Protein AF-A0A7C8YTT0-F1 (afdb_monomer_lite)

Structure (mmCIF, N/CA/C/O backbone):
data_AF-A0A7C8YTT0-F1
#
_entry.id   AF-A0A7C8YTT0-F1
#
loop_
_atom_site.group_PDB
_atom_site.id
_atom_site.type_symbol
_atom_site.label_atom_id
_atom_site.label_alt_id
_atom_site.label_comp_id
_atom_site.label_asym_id
_atom_site.label_entity_id
_atom_site.label_seq_id
_atom_site.pdbx_PDB_ins_code
_atom_site.Cartn_x
_atom_site.Cartn_y
_atom_site.Cartn_z
_atom_site.occupancy
_atom_site.B_iso_or_equiv
_atom_site.auth_seq_id
_atom_site.auth_comp_id
_atom_site.auth_asym_id
_atom_site.auth_atom_id
_atom_site.pdbx_PDB_model_num
ATOM 1 N N . PRO A 1 1 ? -8.597 2.374 47.940 1.00 56.62 1 PRO A N 1
ATOM 2 C CA . PRO A 1 1 ? -9.031 1.554 46.774 1.00 56.62 1 PRO A CA 1
ATOM 3 C C . PRO A 1 1 ? -9.437 2.381 45.537 1.00 56.62 1 PRO A C 1
ATOM 5 O O . PRO A 1 1 ? -8.883 2.148 44.473 1.00 56.62 1 PRO A O 1
ATOM 8 N N . LYS A 1 2 ? -10.325 3.382 45.674 1.00 60.94 2 LYS A N 1
ATOM 9 C CA . LYS A 1 2 ? -10.907 4.150 44.547 1.00 60.94 2 LYS A CA 1
ATOM 10 C C . LYS A 1 2 ? -9.916 4.966 43.692 1.00 60.94 2 LYS A C 1
ATOM 12 O O . LYS A 1 2 ? -10.146 5.142 42.506 1.00 60.94 2 LYS A O 1
ATOM 17 N N . SER A 1 3 ? -8.806 5.436 44.264 1.00 61.81 3 SER A N 1
ATOM 18 C CA . SER A 1 3 ? -7.810 6.260 43.549 1.00 61.81 3 SER A CA 1
ATOM 19 C C . SER A 1 3 ? -6.956 5.470 42.540 1.00 61.81 3 SER A C 1
ATOM 21 O O . SER A 1 3 ? -6.606 6.006 41.492 1.00 61.81 3 SER A O 1
ATOM 23 N N . LYS A 1 4 ? -6.679 4.182 42.802 1.00 65.50 4 LYS A N 1
ATOM 24 C CA . LYS A 1 4 ? -5.926 3.320 41.871 1.00 65.50 4 LYS A CA 1
ATOM 25 C C . LYS A 1 4 ? -6.732 3.014 40.605 1.00 65.50 4 LYS A C 1
ATOM 27 O O . LYS A 1 4 ? -6.173 2.998 39.519 1.00 65.50 4 LYS A O 1
ATOM 32 N N . ASP A 1 5 ? -8.046 2.861 40.748 1.00 76.12 5 ASP A N 1
ATOM 33 C CA . ASP A 1 5 ? -8.987 2.653 39.641 1.00 76.12 5 ASP A CA 1
ATOM 34 C C . ASP A 1 5 ? -9.018 3.843 38.672 1.00 76.12 5 ASP A C 1
ATOM 36 O O . ASP A 1 5 ? -9.021 3.671 37.458 1.00 76.12 5 ASP A O 1
ATOM 40 N N . VAL A 1 6 ? -8.991 5.065 39.212 1.00 83.50 6 VAL A N 1
ATOM 41 C CA . VAL A 1 6 ? -8.957 6.293 38.406 1.00 83.50 6 VAL A CA 1
ATOM 42 C C . VAL A 1 6 ? -7.627 6.413 37.662 1.00 83.50 6 VAL A C 1
ATOM 44 O O . VAL A 1 6 ? -7.623 6.678 36.465 1.00 83.50 6 VAL A O 1
ATOM 47 N N . SER A 1 7 ? -6.508 6.137 38.337 1.00 83.75 7 SER A N 1
ATOM 48 C CA . SER A 1 7 ? -5.178 6.201 37.721 1.00 83.75 7 SER A CA 1
ATOM 49 C C . SER A 1 7 ? -5.008 5.195 36.579 1.00 83.75 7 SER A C 1
ATOM 51 O O . SER A 1 7 ? -4.465 5.554 35.541 1.00 83.75 7 SER A O 1
ATOM 53 N N . VAL A 1 8 ? -5.497 3.960 36.732 1.00 86.88 8 VAL A N 1
ATOM 54 C CA . VAL A 1 8 ? -5.412 2.933 35.676 1.00 86.88 8 VAL A CA 1
ATOM 55 C C . VAL A 1 8 ? -6.262 3.313 34.460 1.00 86.88 8 VAL A C 1
ATOM 57 O O . VAL A 1 8 ? -5.839 3.105 33.325 1.00 86.88 8 VAL A O 1
ATOM 60 N N . ARG A 1 9 ? -7.434 3.922 34.674 1.00 87.81 9 ARG A N 1
ATOM 61 C CA . ARG A 1 9 ? -8.294 4.399 33.579 1.00 87.81 9 ARG A CA 1
ATOM 62 C C . ARG A 1 9 ? -7.659 5.557 32.816 1.00 87.81 9 ARG A C 1
ATOM 64 O O . ARG A 1 9 ? -7.685 5.531 31.592 1.00 87.81 9 ARG A O 1
ATOM 71 N N . SER A 1 10 ? -7.055 6.524 33.509 1.00 92.06 10 SER A N 1
ATOM 72 C CA . SER A 1 10 ? -6.312 7.612 32.857 1.00 92.06 10 SER A CA 1
ATOM 73 C C . SER A 1 10 ? -5.163 7.072 32.007 1.00 92.06 10 SER A C 1
ATOM 75 O O . SER A 1 10 ? -5.062 7.413 30.836 1.00 92.06 10 SER A O 1
ATOM 77 N N . MET A 1 11 ? -4.380 6.132 32.545 1.00 91.25 11 MET A N 1
ATOM 78 C CA . MET A 1 11 ? -3.300 5.493 31.787 1.00 91.25 11 MET A CA 1
ATOM 79 C C . MET A 1 11 ? -3.813 4.756 30.544 1.00 91.25 11 MET A C 1
ATOM 81 O O . MET A 1 11 ? -3.199 4.831 29.484 1.00 91.25 11 MET A O 1
ATOM 85 N N . ALA A 1 12 ? -4.944 4.053 30.651 1.00 94.75 12 ALA A N 1
ATOM 86 C CA . ALA A 1 12 ? -5.549 3.377 29.507 1.00 94.75 12 ALA A CA 1
ATOM 87 C C . ALA A 1 12 ? -5.986 4.371 28.419 1.00 94.75 12 ALA A C 1
ATOM 89 O O . ALA A 1 12 ? -5.766 4.113 27.237 1.00 94.75 12 ALA A O 1
ATOM 90 N N . ILE A 1 13 ? -6.556 5.515 28.807 1.00 92.81 13 ILE A N 1
ATOM 91 C CA . ILE A 1 13 ? -6.936 6.585 27.876 1.00 92.81 13 ILE A CA 1
ATOM 92 C C . ILE A 1 13 ? -5.700 7.132 27.150 1.00 92.81 13 ILE A C 1
ATOM 94 O O . ILE A 1 13 ? -5.736 7.267 25.929 1.00 92.81 13 ILE A O 1
ATOM 98 N N . ASP A 1 14 ? -4.598 7.374 27.861 1.00 93.19 14 ASP A N 1
ATOM 99 C CA . ASP A 1 14 ? -3.362 7.910 27.273 1.00 93.19 14 ASP A CA 1
ATOM 100 C C . ASP A 1 14 ? -2.717 6.930 26.279 1.00 93.19 14 ASP A C 1
ATOM 102 O O . ASP A 1 14 ? -2.278 7.316 25.189 1.00 93.19 14 ASP A O 1
ATOM 106 N N . ILE A 1 15 ? -2.704 5.637 26.621 1.00 94.75 15 ILE A N 1
ATOM 107 C CA . ILE A 1 15 ? -2.219 4.573 25.733 1.00 94.75 15 ILE A CA 1
ATOM 108 C C . ILE A 1 15 ? -3.081 4.509 24.470 1.00 94.75 15 ILE A C 1
ATOM 110 O O . ILE A 1 15 ? -2.551 4.526 23.358 1.00 94.75 15 ILE A O 1
ATOM 114 N N . LEU A 1 16 ? -4.408 4.481 24.623 1.00 94.88 16 LEU A N 1
ATOM 115 C CA . LEU A 1 16 ? -5.330 4.440 23.488 1.00 94.88 16 LEU A CA 1
ATOM 116 C C . LEU A 1 16 ? -5.219 5.698 22.619 1.00 94.88 16 LEU A C 1
ATOM 118 O O . LEU A 1 16 ? -5.231 5.586 21.396 1.00 94.88 16 LEU A O 1
ATOM 122 N N . GLY A 1 17 ? -5.042 6.875 23.222 1.00 95.38 17 GLY A N 1
ATOM 123 C CA . GLY A 1 17 ? -4.809 8.129 22.505 1.00 95.38 17 GLY A CA 1
ATOM 124 C C . GLY A 1 17 ? -3.516 8.105 21.689 1.00 95.38 17 GLY A C 1
ATOM 125 O O . GLY A 1 17 ? -3.501 8.533 20.536 1.00 95.38 17 GLY A O 1
ATOM 126 N N . THR A 1 18 ? -2.450 7.527 22.245 1.00 92.56 18 THR A N 1
ATOM 127 C CA . THR A 1 18 ? -1.162 7.360 21.554 1.00 92.56 18 THR A CA 1
ATOM 128 C C . THR A 1 18 ? -1.273 6.397 20.372 1.00 92.56 18 THR A C 1
ATOM 130 O O . THR A 1 18 ? -0.794 6.702 19.277 1.00 92.56 18 THR A O 1
ATOM 133 N N . ILE A 1 19 ? -1.942 5.256 20.564 1.00 93.00 19 ILE A N 1
ATOM 134 C CA . ILE A 1 19 ? -2.203 4.284 19.493 1.00 93.00 19 ILE A CA 1
ATOM 135 C C . ILE A 1 19 ? -3.063 4.928 18.401 1.00 93.00 19 ILE A C 1
ATOM 137 O O . ILE A 1 19 ? -2.723 4.836 17.226 1.00 93.00 19 ILE A O 1
ATOM 141 N N . ALA A 1 20 ? -4.130 5.642 18.766 1.00 90.56 20 ALA A N 1
ATOM 142 C CA . ALA A 1 20 ? -5.000 6.320 17.810 1.00 90.56 20 ALA A CA 1
ATOM 143 C C . ALA A 1 20 ? -4.258 7.403 17.010 1.00 90.56 20 ALA A C 1
ATOM 145 O O . ALA A 1 20 ? -4.446 7.511 15.800 1.00 90.56 20 ALA A O 1
ATOM 146 N N . ALA A 1 21 ? -3.385 8.181 17.656 1.00 89.19 21 ALA A N 1
ATOM 147 C CA . ALA A 1 21 ? -2.561 9.180 16.981 1.00 89.19 21 ALA A CA 1
ATOM 148 C C . ALA A 1 21 ? -1.589 8.538 15.981 1.00 89.19 21 ALA A C 1
ATOM 150 O O . ALA A 1 21 ? -1.445 9.037 14.864 1.00 89.19 21 ALA A O 1
ATOM 151 N N . ARG A 1 22 ? -0.971 7.409 16.355 1.00 80.94 22 ARG A N 1
ATOM 152 C CA . ARG A 1 22 ? -0.098 6.639 15.463 1.00 80.94 22 ARG A CA 1
ATOM 153 C C . ARG A 1 22 ? -0.877 6.074 14.279 1.00 80.94 22 ARG A C 1
ATOM 155 O O . ARG A 1 22 ? -0.499 6.335 13.149 1.00 80.94 22 ARG A O 1
ATOM 162 N N . LEU A 1 23 ? -2.012 5.421 14.525 1.00 76.88 23 LEU A N 1
ATOM 163 C CA . LEU A 1 23 ? -2.878 4.895 13.468 1.00 76.88 23 LEU A CA 1
ATOM 164 C C . LEU A 1 23 ? -3.385 5.993 12.528 1.00 76.88 23 LEU A C 1
ATOM 166 O O . LEU A 1 23 ? -3.466 5.772 11.327 1.00 76.88 23 LEU A O 1
ATOM 170 N N . LYS A 1 24 ? -3.701 7.189 13.039 1.00 77.69 24 LYS A N 1
ATOM 171 C CA . LYS A 1 24 ? -4.105 8.332 12.210 1.00 77.69 24 LYS A CA 1
ATOM 172 C C . LYS A 1 24 ? -2.955 8.840 11.342 1.00 77.69 24 LYS A C 1
ATOM 174 O O . LYS A 1 24 ? -3.168 9.128 10.170 1.00 77.69 24 LYS A O 1
ATOM 179 N N . HIS A 1 25 ? -1.757 8.954 11.906 1.00 74.94 25 HIS A N 1
ATOM 180 C CA . HIS A 1 25 ? -0.562 9.326 11.154 1.00 74.94 25 HIS A CA 1
ATOM 181 C C . HIS A 1 25 ? -0.262 8.294 10.060 1.00 74.94 25 HIS A C 1
ATOM 183 O O . HIS A 1 25 ? -0.139 8.652 8.893 1.00 74.94 25 HIS A O 1
ATOM 189 N N . ASP A 1 26 ? -0.242 7.014 10.423 1.00 69.88 26 ASP A N 1
ATOM 190 C CA . ASP A 1 26 ? 0.045 5.909 9.511 1.00 69.88 26 ASP A CA 1
ATOM 191 C C . ASP A 1 26 ? -1.056 5.768 8.456 1.00 69.88 26 ASP A C 1
ATOM 193 O O . ASP A 1 26 ? -0.762 5.486 7.303 1.00 69.88 26 ASP A O 1
ATOM 197 N N . SER A 1 27 ? -2.312 6.063 8.802 1.00 67.06 27 SER A N 1
ATOM 198 C CA . SER A 1 27 ? -3.416 6.152 7.847 1.00 67.06 27 SER A CA 1
ATOM 199 C C . SER A 1 27 ? -3.235 7.290 6.853 1.00 67.06 27 SER A C 1
ATOM 201 O O . SER A 1 27 ? -3.608 7.083 5.710 1.00 67.06 27 SER A O 1
ATOM 203 N N . VAL A 1 28 ? -2.704 8.455 7.245 1.00 62.50 28 VAL A N 1
ATOM 204 C CA . VAL A 1 28 ? -2.443 9.591 6.336 1.00 62.50 28 VAL A CA 1
ATOM 205 C C . VAL A 1 28 ? -1.250 9.304 5.423 1.00 62.50 28 VAL A C 1
ATOM 207 O O . VAL A 1 28 ? -1.327 9.572 4.227 1.00 62.50 28 VAL A O 1
ATOM 210 N N . VAL A 1 29 ? -0.186 8.703 5.963 1.00 57.28 29 VAL A N 1
ATOM 211 C CA . VAL A 1 29 ? 0.972 8.236 5.181 1.00 57.28 29 VAL A CA 1
ATOM 212 C C . VAL A 1 29 ? 0.536 7.146 4.195 1.00 57.28 29 VAL A C 1
ATOM 214 O O . VAL A 1 29 ? 0.784 7.255 3.000 1.00 57.28 29 VAL A O 1
ATOM 217 N N . CYS A 1 30 ? -0.248 6.171 4.655 1.00 48.75 30 CYS A N 1
ATOM 218 C CA . CYS A 1 30 ? -0.853 5.145 3.808 1.00 48.75 30 CYS A CA 1
ATOM 219 C C . CYS A 1 30 ? -1.920 5.721 2.853 1.00 48.75 30 CYS A C 1
ATOM 221 O O . CYS A 1 30 ? -2.171 5.149 1.797 1.00 48.75 30 CYS A O 1
ATOM 223 N N . HIS A 1 31 ? -2.533 6.872 3.152 1.00 49.44 31 HIS A N 1
ATOM 224 C CA . HIS A 1 31 ? -3.483 7.558 2.260 1.00 49.44 31 HIS A CA 1
ATOM 225 C C . HIS A 1 31 ? -2.794 8.116 1.013 1.00 49.44 31 HIS A C 1
ATOM 227 O O . HIS A 1 31 ? -3.403 8.159 -0.054 1.00 49.44 31 HIS A O 1
ATOM 233 N N . GLN A 1 32 ? -1.530 8.529 1.142 1.00 51.09 32 GLN A N 1
ATOM 234 C CA . GLN A 1 32 ? -0.696 8.915 0.003 1.00 51.09 32 GLN A CA 1
ATOM 235 C C . GLN A 1 32 ? -0.241 7.703 -0.820 1.00 51.09 32 GLN A C 1
ATOM 237 O O . GLN A 1 32 ? 0.051 7.862 -2.000 1.00 51.09 32 GLN A O 1
ATOM 242 N N . GLU A 1 33 ? -0.267 6.495 -0.247 1.00 52.94 33 GLU A N 1
ATOM 243 C CA . GLU A 1 33 ? 0.176 5.262 -0.912 1.00 52.94 33 GLU A CA 1
ATOM 244 C C . GLU A 1 33 ? -0.972 4.352 -1.416 1.00 52.94 33 GLU A C 1
ATOM 246 O O . GLU A 1 33 ? -0.760 3.568 -2.337 1.00 52.94 33 GLU A O 1
ATOM 251 N N . SER A 1 34 ? -2.201 4.444 -0.882 1.00 53.53 34 SER A N 1
ATOM 252 C CA . SER A 1 34 ? -3.278 3.451 -1.124 1.00 53.53 34 SER A CA 1
ATOM 253 C C . SER A 1 34 ? -4.596 3.994 -1.700 1.00 53.53 34 SER A C 1
ATOM 255 O O . SER A 1 34 ? -5.441 3.203 -2.123 1.00 53.53 34 SER A O 1
ATOM 257 N N . LEU A 1 35 ? -4.775 5.318 -1.814 1.00 57.75 35 LEU A N 1
ATOM 258 C CA . LEU A 1 35 ? -5.962 5.898 -2.469 1.00 57.75 35 LEU A CA 1
ATOM 259 C C . LEU A 1 35 ? -6.010 5.697 -3.989 1.00 57.75 35 LEU A C 1
ATOM 261 O O . LEU A 1 35 ? -7.056 5.919 -4.602 1.00 57.75 35 LEU A O 1
ATOM 265 N N . TRP A 1 36 ? -4.902 5.276 -4.596 1.00 60.59 36 TRP A N 1
ATOM 266 C CA . TRP A 1 36 ? -4.776 5.100 -6.042 1.00 60.59 36 TRP A CA 1
ATOM 267 C C . TRP A 1 36 ? -5.895 4.228 -6.634 1.00 60.59 36 TRP A C 1
ATOM 269 O O . TRP A 1 36 ? -6.349 4.486 -7.743 1.00 60.59 36 TRP A O 1
ATOM 279 N N . VAL A 1 37 ? -6.401 3.244 -5.875 1.00 64.94 37 VAL A N 1
ATOM 280 C CA . VAL A 1 37 ? -7.500 2.371 -6.315 1.00 64.94 37 VAL A CA 1
ATOM 281 C C . VAL A 1 37 ? -8.786 3.167 -6.541 1.00 64.94 37 VAL A C 1
ATOM 283 O O . VAL A 1 37 ? -9.469 2.975 -7.541 1.00 64.94 37 VAL A O 1
ATOM 286 N N . VAL A 1 38 ? -9.126 4.055 -5.605 1.00 64.25 38 VAL A N 1
ATOM 287 C CA . VAL A 1 38 ? -10.346 4.870 -5.671 1.00 64.25 38 VAL A CA 1
ATOM 288 C C . VAL A 1 38 ? -10.200 5.948 -6.739 1.00 64.25 38 VAL A C 1
ATOM 290 O O . VAL A 1 38 ? -11.120 6.137 -7.526 1.00 64.25 38 VAL A O 1
ATOM 293 N N . GLN A 1 39 ? -9.035 6.597 -6.805 1.00 63.41 39 GLN A N 1
ATOM 294 C CA . GLN A 1 39 ? -8.719 7.611 -7.813 1.00 63.41 39 GLN A CA 1
ATOM 295 C C . GLN A 1 39 ? -8.867 7.041 -9.237 1.00 63.41 39 GLN A C 1
ATOM 297 O O . GLN A 1 39 ? -9.614 7.569 -10.051 1.00 63.41 39 GLN A O 1
ATOM 302 N N . GLU A 1 40 ? -8.254 5.889 -9.507 1.00 66.31 40 GLU A N 1
ATOM 303 C CA . GLU A 1 40 ? -8.279 5.255 -10.828 1.00 66.31 40 GLU A CA 1
ATOM 304 C C . GLU A 1 40 ? -9.667 4.717 -11.222 1.00 66.31 40 GLU A C 1
ATOM 306 O O . GLU A 1 40 ? -10.011 4.688 -12.402 1.00 66.31 40 GLU A O 1
ATOM 311 N N . LEU A 1 41 ? -10.487 4.278 -10.258 1.00 65.12 41 LEU A N 1
ATOM 312 C CA . LEU A 1 41 ? -11.876 3.897 -10.543 1.00 65.12 41 LEU A CA 1
ATOM 313 C C . LEU A 1 41 ? -12.722 5.094 -10.995 1.00 65.12 41 LEU A C 1
ATOM 315 O O . LEU A 1 41 ? -13.646 4.900 -11.783 1.00 65.12 41 LEU A O 1
ATOM 319 N N . LEU A 1 42 ? -12.410 6.298 -10.510 1.00 65.31 42 LEU A N 1
ATOM 320 C CA . LEU A 1 42 ? -13.079 7.538 -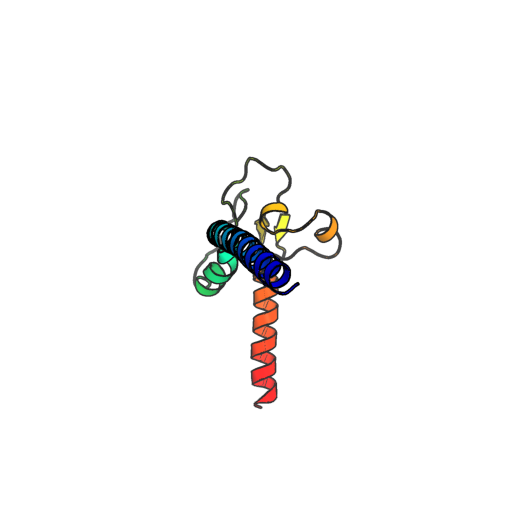10.902 1.00 65.31 42 LEU A CA 1
ATOM 321 C C . LEU A 1 42 ? -12.540 8.084 -12.234 1.00 65.31 42 LEU A C 1
ATOM 323 O O . LEU A 1 42 ? -13.322 8.579 -13.039 1.00 65.31 42 LEU A O 1
ATOM 327 N N . ASP A 1 43 ? -11.243 7.920 -12.503 1.00 62.56 43 ASP A N 1
ATOM 328 C CA . ASP A 1 43 ? -10.565 8.451 -13.700 1.00 62.56 43 ASP A CA 1
ATOM 329 C C . ASP A 1 43 ? -10.722 7.566 -14.958 1.00 62.56 43 ASP A C 1
ATOM 331 O O . ASP A 1 43 ? -10.152 7.844 -16.017 1.00 62.56 43 ASP A O 1
ATOM 335 N N . ARG A 1 44 ? -11.509 6.485 -14.880 1.00 56.75 44 ARG A N 1
ATOM 336 C CA . ARG A 1 44 ? -11.547 5.392 -15.868 1.00 56.75 44 ARG A CA 1
ATOM 337 C C . ARG A 1 44 ? -12.224 5.708 -17.213 1.00 56.75 44 ARG A C 1
ATOM 339 O O . ARG A 1 44 ? -12.643 4.782 -17.905 1.00 56.75 44 ARG A O 1
ATOM 346 N N . GLU A 1 45 ? -12.307 6.972 -17.619 1.00 51.44 45 GLU A N 1
ATOM 347 C CA . GLU A 1 45 ? -12.854 7.353 -18.929 1.00 51.44 45 GLU A CA 1
ATOM 348 C C . GLU A 1 45 ? -11.788 7.523 -20.024 1.00 51.44 45 GLU A C 1
ATOM 350 O O . GLU A 1 45 ? -12.137 7.606 -21.198 1.00 51.44 45 GLU A O 1
ATOM 355 N N . ASN A 1 46 ? -10.484 7.525 -19.716 1.00 52.00 46 ASN A N 1
ATOM 356 C CA . ASN A 1 46 ? -9.499 7.780 -20.772 1.00 52.00 46 ASN A CA 1
ATOM 357 C C . ASN A 1 46 ? -8.090 7.252 -20.472 1.00 52.00 46 ASN A C 1
ATOM 359 O O . ASN A 1 46 ? -7.279 7.978 -19.913 1.00 52.00 46 ASN A O 1
ATOM 363 N N . THR A 1 47 ? -7.748 6.031 -20.894 1.00 47.66 47 THR A N 1
ATOM 364 C CA . THR A 1 47 ? -6.345 5.715 -21.233 1.00 47.66 47 THR A CA 1
ATOM 365 C C . THR A 1 47 ? -6.261 4.707 -22.375 1.00 47.66 47 THR A C 1
ATOM 367 O O . THR A 1 47 ? -6.371 3.492 -22.218 1.00 47.66 47 THR A O 1
ATOM 370 N N . ASP A 1 48 ? -6.065 5.292 -23.548 1.00 44.66 48 ASP A N 1
ATOM 371 C CA . ASP A 1 48 ? -5.509 4.720 -24.763 1.00 44.66 48 ASP A CA 1
ATOM 372 C C . ASP A 1 48 ? -4.218 3.920 -24.487 1.00 44.66 48 ASP A C 1
ATOM 374 O O . ASP A 1 48 ? -3.282 4.436 -23.872 1.00 44.66 48 ASP A O 1
ATOM 378 N N . GLY A 1 49 ? -4.220 2.649 -24.903 1.00 52.09 49 GLY A N 1
ATOM 379 C CA . GLY A 1 49 ? -3.171 1.914 -25.634 1.00 52.09 49 GLY A CA 1
ATOM 380 C C . GLY A 1 49 ? -1.671 2.037 -25.318 1.00 52.09 49 GLY A C 1
ATOM 381 O O . GLY A 1 49 ? -0.880 1.409 -26.020 1.00 52.09 49 GLY A O 1
ATOM 382 N N . SER A 1 50 ? -1.223 2.794 -24.322 1.00 48.50 50 SER A N 1
ATOM 383 C CA . SER A 1 50 ? 0.202 2.983 -24.050 1.00 48.50 50 SER A CA 1
ATOM 384 C C . SER A 1 50 ? 0.723 1.900 -23.105 1.00 48.50 50 SER A C 1
ATOM 386 O O . SER A 1 50 ? 0.456 1.888 -21.906 1.00 48.50 50 SER A O 1
ATOM 388 N N . GLU A 1 51 ? 1.466 0.951 -23.678 1.00 51.56 51 GLU A N 1
ATOM 389 C CA . GLU A 1 51 ? 2.271 -0.038 -22.956 1.00 51.56 51 GLU A CA 1
ATOM 390 C C . GLU A 1 51 ? 3.060 0.632 -21.811 1.00 51.56 51 GLU A C 1
ATOM 392 O O . GLU A 1 51 ? 3.953 1.444 -22.088 1.00 51.56 51 GLU A O 1
ATOM 397 N N . PRO A 1 52 ? 2.819 0.284 -20.533 1.00 53.47 52 PRO A N 1
ATOM 398 C CA . PRO A 1 52 ? 3.691 0.723 -19.461 1.00 53.47 52 PRO A CA 1
ATOM 399 C C . PRO A 1 52 ? 4.979 -0.095 -19.558 1.00 53.47 52 PRO A C 1
ATOM 401 O O . PRO A 1 52 ? 5.058 -1.248 -19.135 1.00 53.47 52 PRO A O 1
ATOM 404 N N . ARG A 1 53 ? 5.995 0.489 -20.194 1.00 62.88 53 ARG A N 1
ATOM 405 C CA . ARG A 1 53 ? 7.326 -0.105 -20.330 1.00 62.88 53 ARG A CA 1
ATOM 406 C C . ARG A 1 53 ? 8.024 -0.095 -18.965 1.00 62.88 53 ARG A C 1
ATOM 408 O O . ARG A 1 53 ? 8.697 0.866 -18.618 1.00 62.88 53 ARG A O 1
ATOM 415 N N . GLY A 1 54 ? 7.875 -1.181 -18.209 1.00 69.81 54 GLY A N 1
ATOM 416 C CA . GLY A 1 54 ? 8.814 -1.565 -17.149 1.00 69.81 54 GLY A CA 1
ATOM 417 C C . GLY A 1 54 ? 8.721 -0.823 -15.811 1.00 69.81 54 GLY A C 1
ATOM 418 O O . GLY A 1 54 ? 9.648 -0.956 -15.021 1.00 69.81 54 GLY A O 1
ATOM 419 N N . THR A 1 55 ? 7.652 -0.072 -15.528 1.00 81.75 55 THR A N 1
ATOM 420 C CA . THR A 1 55 ? 7.475 0.636 -14.243 1.00 81.75 55 THR A CA 1
ATOM 421 C C . THR A 1 55 ? 6.234 0.164 -13.488 1.00 81.75 55 THR A C 1
ATOM 423 O O . THR A 1 55 ? 5.218 -0.195 -14.081 1.00 81.75 55 THR A O 1
ATOM 426 N N . CYS A 1 56 ? 6.308 0.159 -12.158 1.00 84.00 56 CYS A N 1
ATOM 427 C CA . CYS A 1 56 ? 5.187 -0.169 -11.285 1.00 84.00 56 CYS A CA 1
ATOM 428 C C . CYS A 1 56 ? 4.104 0.920 -11.359 1.00 84.00 56 CYS A C 1
ATOM 430 O O . CYS A 1 56 ? 4.383 2.090 -11.130 1.00 84.00 56 CYS A O 1
ATOM 432 N N . SER A 1 57 ? 2.846 0.547 -11.592 1.00 82.00 57 SER A N 1
ATOM 433 C CA . SER A 1 57 ? 1.715 1.486 -11.682 1.00 82.00 57 SER A CA 1
ATOM 434 C C . SER A 1 57 ? 1.277 2.097 -10.344 1.00 82.00 57 SER A C 1
ATOM 436 O O . SER A 1 57 ? 0.351 2.897 -10.331 1.00 82.00 57 SER A O 1
ATOM 438 N N . VAL A 1 58 ? 1.909 1.719 -9.227 1.00 79.44 58 VAL A N 1
ATOM 439 C CA . VAL A 1 58 ? 1.647 2.308 -7.900 1.00 79.44 58 VAL A CA 1
ATOM 440 C C . VAL A 1 58 ? 2.700 3.360 -7.567 1.00 79.44 58 VAL A C 1
ATOM 442 O O . VAL A 1 58 ? 2.360 4.512 -7.335 1.00 79.44 58 VAL A O 1
ATOM 445 N N . CYS A 1 59 ? 3.987 2.997 -7.584 1.00 80.25 59 CYS A N 1
ATOM 446 C CA . CYS A 1 59 ? 5.068 3.927 -7.237 1.00 80.25 59 CYS A CA 1
ATOM 447 C C . CYS A 1 59 ? 5.671 4.670 -8.440 1.00 80.25 59 CYS A C 1
ATOM 449 O O . CYS A 1 59 ? 6.513 5.540 -8.251 1.00 80.25 59 CYS A O 1
ATOM 451 N N . SER A 1 60 ? 5.265 4.334 -9.669 1.00 77.19 60 SER A N 1
ATOM 452 C CA . SER A 1 60 ? 5.826 4.860 -10.926 1.00 77.19 60 SER A CA 1
ATOM 453 C C . SER A 1 60 ? 7.336 4.632 -11.113 1.00 77.19 60 SER A C 1
ATOM 455 O O . SER A 1 60 ? 7.938 5.212 -12.014 1.00 77.19 60 SER A O 1
ATOM 457 N N . ASP A 1 61 ? 7.944 3.754 -10.311 1.00 75.69 61 ASP A N 1
ATOM 458 C CA . ASP A 1 61 ? 9.357 3.364 -10.384 1.00 75.69 61 ASP A CA 1
ATOM 459 C C . ASP A 1 61 ? 9.494 1.951 -10.981 1.00 75.69 61 ASP A C 1
ATOM 461 O O . ASP A 1 61 ? 8.626 1.095 -10.795 1.00 75.69 61 ASP A O 1
ATOM 465 N N . GLY A 1 62 ? 10.572 1.712 -11.726 1.00 65.50 62 GLY A N 1
ATOM 466 C CA . GLY A 1 62 ? 10.878 0.442 -12.389 1.00 65.50 62 GLY A CA 1
ATOM 467 C C . GLY A 1 62 ? 12.230 -0.174 -12.024 1.00 65.50 62 GLY A C 1
ATOM 468 O O . GLY A 1 62 ? 12.552 -1.240 -12.540 1.00 65.50 62 GLY A O 1
ATOM 469 N N . VAL A 1 63 ? 13.053 0.479 -11.192 1.00 59.00 63 VAL A N 1
ATOM 470 C CA . VAL A 1 63 ? 14.494 0.159 -11.131 1.00 59.00 63 VAL A CA 1
ATOM 471 C C . VAL A 1 63 ? 14.924 -0.572 -9.853 1.00 59.00 63 VAL A C 1
ATOM 473 O O . VAL A 1 63 ? 15.971 -1.221 -9.854 1.00 59.00 63 VAL A O 1
ATOM 476 N N . VAL A 1 64 ? 14.146 -0.530 -8.768 1.00 57.03 64 VAL A N 1
ATOM 477 C CA . VAL A 1 64 ? 14.686 -0.900 -7.443 1.00 57.03 64 VAL A CA 1
ATOM 478 C C . VAL A 1 64 ? 14.362 -2.337 -6.999 1.00 57.03 64 VAL A C 1
ATOM 480 O O . VAL A 1 64 ? 15.196 -2.954 -6.335 1.00 57.03 64 VAL A O 1
ATOM 483 N N . GLU A 1 65 ? 13.240 -2.939 -7.413 1.00 55.28 65 GLU A N 1
ATOM 484 C CA . GLU A 1 65 ? 12.876 -4.309 -7.012 1.00 55.28 65 GLU A CA 1
ATOM 485 C C . GLU A 1 65 ? 12.700 -5.241 -8.222 1.00 55.28 65 GLU A C 1
ATOM 487 O O . GLU A 1 65 ? 11.884 -5.019 -9.110 1.00 55.28 65 GLU A O 1
ATOM 492 N N . LYS A 1 66 ? 13.483 -6.326 -8.259 1.00 61.09 66 LYS A N 1
ATOM 493 C CA . LYS A 1 66 ? 13.638 -7.246 -9.406 1.00 61.09 66 LYS A CA 1
ATOM 494 C C . LYS A 1 66 ? 12.391 -8.057 -9.794 1.00 61.09 66 LYS A C 1
ATOM 496 O O . LYS A 1 66 ? 12.464 -8.835 -10.742 1.00 61.09 66 LYS A O 1
ATOM 501 N N . CYS A 1 67 ? 11.268 -7.900 -9.102 1.00 73.25 67 CYS A N 1
ATOM 502 C CA . CYS A 1 67 ? 10.082 -8.726 -9.305 1.00 73.25 67 CYS A CA 1
ATOM 503 C C . CYS A 1 67 ? 8.859 -7.838 -9.537 1.00 73.25 67 CYS A C 1
ATOM 505 O O . CYS A 1 67 ? 8.135 -7.521 -8.600 1.00 73.25 67 CYS A O 1
ATOM 507 N N . LEU A 1 68 ? 8.621 -7.438 -10.787 1.00 81.00 68 LEU A N 1
ATOM 508 C CA . LEU A 1 68 ? 7.332 -6.879 -11.196 1.00 81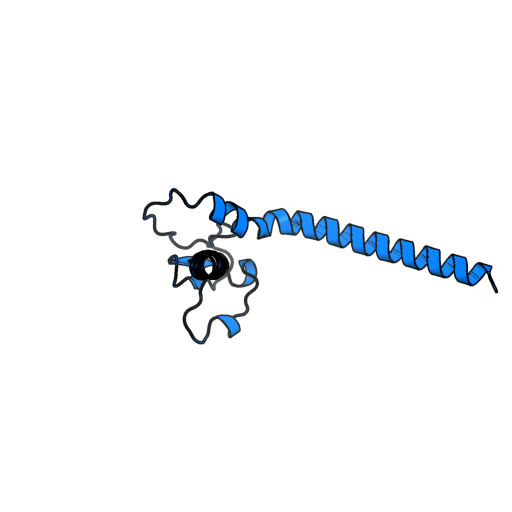.00 68 LEU A CA 1
ATOM 509 C C . LEU A 1 68 ? 6.382 -8.016 -11.583 1.00 81.00 68 LEU A C 1
ATOM 511 O O . LEU A 1 68 ? 6.772 -8.960 -12.269 1.00 81.00 68 LEU A O 1
ATOM 515 N N . VAL A 1 69 ? 5.118 -7.898 -11.189 1.00 83.88 69 VAL A N 1
ATOM 516 C CA . VAL A 1 69 ? 4.039 -8.801 -11.595 1.00 83.88 69 VAL A CA 1
ATOM 517 C C . VAL A 1 69 ? 3.092 -8.106 -12.559 1.00 83.88 69 VAL A C 1
ATOM 519 O O . VAL A 1 69 ? 2.779 -6.926 -12.404 1.00 83.88 69 VAL A O 1
ATOM 522 N N . VAL A 1 70 ? 2.633 -8.847 -13.566 1.00 85.56 70 VAL A N 1
ATOM 523 C CA . VAL A 1 70 ? 1.721 -8.341 -14.599 1.00 85.56 70 VAL A CA 1
ATOM 524 C C . VAL A 1 70 ? 0.294 -8.761 -14.273 1.00 85.56 70 VAL A C 1
ATOM 526 O O . VAL A 1 70 ? 0.005 -9.950 -14.119 1.00 85.56 70 VAL A O 1
ATOM 529 N N . CYS A 1 71 ? -0.612 -7.788 -14.201 1.00 85.81 71 CYS A N 1
ATOM 530 C CA . CYS A 1 71 ? -2.043 -8.049 -14.066 1.00 85.81 71 CYS A CA 1
ATOM 531 C C . CYS A 1 71 ? -2.611 -8.610 -15.374 1.00 85.81 71 CYS A C 1
ATOM 533 O O . CYS A 1 71 ? -2.568 -7.926 -16.388 1.00 85.81 71 CYS A O 1
ATOM 535 N N . GLN A 1 72 ? -3.251 -9.780 -15.336 1.00 86.19 72 GLN A N 1
ATOM 536 C CA . GLN A 1 72 ? -3.881 -10.393 -16.519 1.00 86.19 72 GLN A CA 1
ATOM 537 C C . GLN A 1 72 ? -5.113 -9.631 -17.044 1.00 86.19 72 GLN A C 1
ATOM 539 O O . GLN A 1 72 ? -5.565 -9.869 -18.158 1.00 86.19 72 GLN A O 1
ATOM 544 N N . GLY A 1 73 ? -5.702 -8.747 -16.231 1.00 83.19 73 GLY A N 1
ATOM 545 C CA . GLY A 1 73 ? -6.898 -7.985 -16.604 1.00 83.19 73 GLY A CA 1
ATOM 546 C C . GLY A 1 73 ? -6.599 -6.659 -17.303 1.00 83.19 73 GLY A C 1
ATOM 547 O O . GLY A 1 73 ? -7.293 -6.301 -18.248 1.00 83.19 73 GLY A O 1
ATOM 548 N N . CYS A 1 74 ? -5.591 -5.917 -16.835 1.00 83.81 74 CYS A N 1
ATOM 549 C CA . CYS A 1 74 ? -5.255 -4.585 -17.355 1.00 83.81 74 CYS A CA 1
ATOM 550 C C . CYS A 1 74 ? -3.823 -4.461 -17.888 1.00 83.81 74 CYS A C 1
ATOM 552 O O . CYS A 1 74 ? -3.424 -3.368 -18.272 1.00 83.81 74 CYS A O 1
ATOM 554 N N . GLN A 1 75 ? -3.039 -5.545 -17.880 1.00 84.38 75 GLN A N 1
ATOM 555 C CA . GLN A 1 75 ? -1.657 -5.615 -18.377 1.00 84.38 75 GLN A CA 1
ATOM 556 C C . GLN A 1 75 ? -0.659 -4.648 -17.710 1.00 84.38 75 GLN A C 1
ATOM 558 O O . GLN A 1 75 ? 0.478 -4.522 -18.155 1.00 84.38 75 GLN A O 1
ATOM 563 N N . ARG A 1 76 ? -1.049 -3.995 -16.610 1.00 84.38 76 ARG A N 1
ATOM 564 C CA . ARG A 1 76 ? -0.184 -3.118 -15.811 1.00 84.38 76 ARG A CA 1
ATOM 565 C C . ARG A 1 76 ? 0.786 -3.916 -14.930 1.00 84.38 76 ARG A C 1
ATOM 567 O O . ARG A 1 76 ? 0.474 -5.039 -14.519 1.00 84.38 76 ARG A O 1
ATOM 574 N N . LEU A 1 77 ? 1.937 -3.310 -14.636 1.00 84.31 77 LEU A N 1
ATOM 575 C CA . LEU A 1 77 ? 3.032 -3.864 -13.831 1.00 84.31 77 LEU A CA 1
ATOM 576 C C . LEU A 1 77 ? 2.954 -3.364 -12.386 1.00 84.31 77 LEU A C 1
ATOM 578 O O . LEU A 1 77 ? 2.646 -2.199 -12.148 1.00 84.31 77 LEU A O 1
ATOM 582 N N . PHE A 1 78 ? 3.269 -4.225 -11.421 1.00 84.56 78 PHE A N 1
ATOM 583 C CA . PHE A 1 78 ? 3.201 -3.902 -9.994 1.00 84.56 78 PHE A CA 1
ATOM 584 C C . PHE A 1 78 ? 4.338 -4.571 -9.224 1.00 84.56 78 PHE A C 1
ATOM 586 O O . PHE A 1 78 ? 4.650 -5.727 -9.489 1.00 84.56 78 PHE A O 1
ATOM 593 N N . HIS A 1 79 ? 4.922 -3.895 -8.234 1.00 85.12 79 HIS A N 1
ATOM 594 C CA . HIS A 1 79 ? 5.737 -4.589 -7.231 1.00 85.12 79 HIS A CA 1
ATOM 595 C C . HIS A 1 79 ? 4.810 -5.327 -6.259 1.00 85.12 79 HIS A C 1
ATOM 597 O O . HIS A 1 79 ? 3.861 -4.692 -5.796 1.00 85.12 79 HIS A O 1
ATOM 603 N N . PRO A 1 80 ? 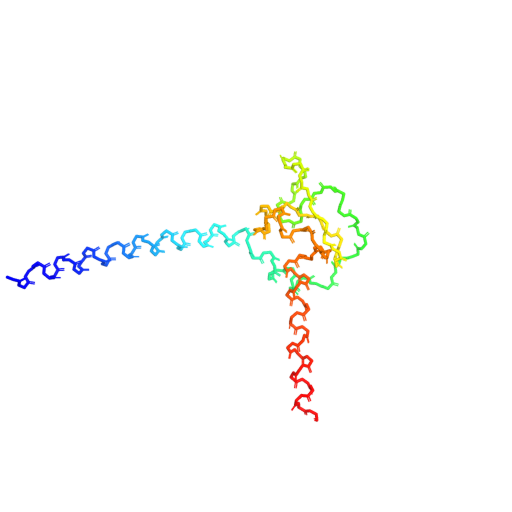5.088 -6.590 -5.880 1.00 81.94 80 PRO A N 1
ATOM 604 C CA . PRO A 1 80 ? 4.330 -7.320 -4.865 1.00 81.94 80 PRO A CA 1
ATOM 605 C C . PRO A 1 80 ? 4.142 -6.521 -3.568 1.00 81.94 80 PRO A C 1
ATOM 607 O O . PRO A 1 80 ? 3.030 -6.437 -3.046 1.00 81.94 80 PRO A O 1
ATOM 610 N N . ASN A 1 81 ? 5.194 -5.823 -3.129 1.00 79.12 81 ASN A N 1
ATOM 611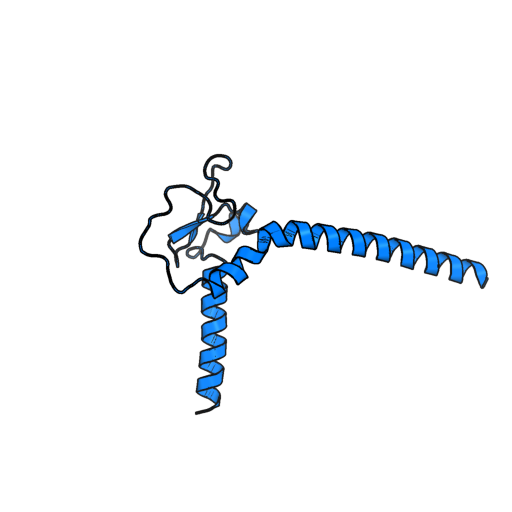 C CA . ASN A 1 81 ? 5.168 -4.950 -1.956 1.00 79.12 81 ASN A CA 1
ATOM 612 C C . ASN A 1 81 ? 4.198 -3.767 -2.116 1.00 79.12 81 ASN A C 1
ATOM 614 O O . ASN A 1 81 ? 3.442 -3.468 -1.197 1.00 79.12 81 ASN A O 1
ATOM 618 N N . CYS A 1 82 ? 4.148 -3.132 -3.294 1.00 79.56 82 CYS A N 1
ATOM 619 C CA . CYS A 1 82 ? 3.262 -1.989 -3.556 1.00 79.56 82 CYS A CA 1
ATOM 620 C C . CYS A 1 82 ? 1.767 -2.347 -3.552 1.00 79.56 82 CYS A C 1
ATOM 622 O O . CYS A 1 82 ? 0.920 -1.466 -3.444 1.00 79.56 82 CYS A O 1
ATOM 624 N N . ILE A 1 83 ? 1.430 -3.624 -3.717 1.00 79.94 83 ILE A N 1
ATOM 625 C CA . ILE A 1 83 ? 0.047 -4.126 -3.730 1.00 79.94 83 ILE A CA 1
ATOM 626 C C . ILE A 1 83 ? -0.254 -5.019 -2.519 1.00 79.94 83 ILE A C 1
ATOM 628 O O . ILE A 1 83 ? -1.346 -5.580 -2.446 1.00 79.94 83 ILE A O 1
ATOM 632 N N . GLY A 1 84 ? 0.697 -5.162 -1.590 1.00 75.62 84 GLY A N 1
ATOM 633 C CA . GLY A 1 84 ? 0.551 -5.960 -0.374 1.00 75.62 84 GLY A CA 1
ATOM 634 C C . GLY A 1 84 ? 0.353 -7.460 -0.612 1.00 75.62 84 GLY A C 1
ATOM 635 O O . GLY A 1 84 ? -0.315 -8.101 0.194 1.00 75.62 84 GLY A O 1
ATOM 636 N N . VAL A 1 85 ? 0.887 -8.019 -1.706 1.00 74.25 85 VAL A N 1
ATOM 637 C CA . VAL A 1 85 ? 0.797 -9.463 -1.997 1.00 74.25 85 VAL A CA 1
ATOM 638 C C . VAL A 1 85 ? 2.145 -10.147 -1.810 1.00 74.25 85 VAL A C 1
ATOM 640 O O . VAL A 1 85 ? 3.199 -9.567 -2.065 1.00 74.25 85 VAL A O 1
ATOM 643 N N . THR A 1 86 ? 2.111 -11.408 -1.395 1.00 70.69 86 THR A N 1
ATOM 644 C CA . THR A 1 86 ? 3.303 -12.253 -1.285 1.00 70.69 86 THR A CA 1
ATOM 645 C C . THR A 1 86 ? 3.538 -13.033 -2.583 1.00 70.69 86 THR A C 1
ATOM 647 O O . THR A 1 86 ? 2.611 -13.250 -3.363 1.00 70.69 86 THR A O 1
ATOM 650 N N . GLU A 1 87 ? 4.763 -13.520 -2.823 1.00 65.88 87 GLU A N 1
ATOM 651 C CA . GLU A 1 87 ? 5.081 -14.382 -3.984 1.00 65.88 87 GLU A CA 1
ATOM 652 C C . GLU A 1 87 ? 4.174 -15.627 -4.083 1.00 65.88 87 GLU A C 1
ATOM 654 O O . GLU A 1 87 ? 3.897 -16.134 -5.175 1.00 65.88 87 GLU A O 1
ATOM 659 N N . HIS A 1 88 ? 3.657 -16.095 -2.942 1.00 63.38 88 HIS A N 1
ATOM 660 C CA . HIS A 1 88 ? 2.748 -17.236 -2.858 1.00 63.38 88 HIS A CA 1
ATOM 661 C C . HIS A 1 88 ? 1.368 -16.944 -3.470 1.00 63.38 88 HIS A C 1
ATOM 663 O O . HIS A 1 88 ? 0.772 -17.826 -4.089 1.00 63.38 88 HIS A O 1
ATOM 669 N N . ASP A 1 89 ? 0.893 -15.698 -3.379 1.00 63.25 89 ASP A N 1
ATOM 670 C CA . ASP A 1 89 ? -0.409 -15.268 -3.911 1.00 63.25 89 ASP A CA 1
ATOM 671 C C . ASP A 1 89 ? -0.431 -15.214 -5.449 1.00 63.25 89 ASP A C 1
ATOM 673 O O . ASP A 1 89 ? -1.490 -15.241 -6.079 1.00 63.25 89 ASP A O 1
ATOM 677 N N . ILE A 1 90 ? 0.748 -15.159 -6.076 1.00 66.88 90 ILE A N 1
ATOM 678 C CA . ILE A 1 90 ? 0.915 -15.008 -7.528 1.00 66.88 90 ILE A CA 1
ATOM 679 C C . ILE A 1 90 ? 0.886 -16.370 -8.254 1.00 66.88 90 ILE A C 1
ATOM 681 O O . ILE A 1 90 ? 0.596 -16.436 -9.451 1.00 66.88 90 ILE A O 1
ATOM 685 N N . SER A 1 91 ? 1.112 -17.481 -7.546 1.00 62.81 91 SER A N 1
ATOM 686 C CA . SER A 1 91 ? 1.582 -18.735 -8.156 1.00 62.81 91 SER A CA 1
ATOM 687 C C . SER A 1 91 ? 0.529 -19.759 -8.609 1.00 62.81 91 SER A C 1
ATOM 689 O O . SER A 1 91 ? 0.904 -20.900 -8.854 1.00 62.81 91 SER A O 1
ATOM 691 N N . MET A 1 92 ? -0.763 -19.439 -8.783 1.00 54.38 92 MET A N 1
ATOM 692 C CA . MET A 1 92 ? -1.714 -20.508 -9.178 1.00 54.38 92 MET A CA 1
ATOM 693 C C . MET A 1 92 ? -2.719 -20.237 -10.299 1.00 54.38 92 MET A C 1
ATOM 695 O O . MET A 1 92 ? -3.085 -21.201 -10.968 1.00 54.38 92 MET A O 1
ATOM 699 N N . ARG A 1 93 ? -3.206 -19.015 -10.553 1.00 62.91 93 ARG 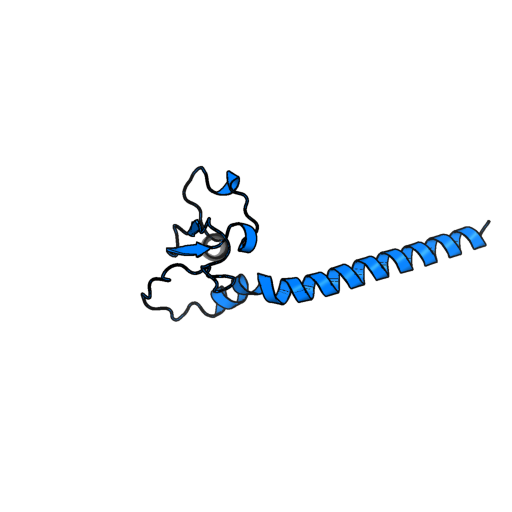A N 1
ATOM 700 C CA . ARG A 1 93 ? -4.325 -18.827 -11.513 1.00 62.91 93 ARG A CA 1
ATOM 701 C C . ARG A 1 93 ? -4.376 -17.462 -12.198 1.00 62.91 93 ARG A C 1
ATOM 703 O O . ARG A 1 93 ? -5.455 -16.903 -12.346 1.00 62.91 93 ARG A O 1
ATOM 710 N N . GLY A 1 94 ? -3.233 -16.927 -12.622 1.00 75.00 94 GLY A N 1
ATOM 711 C CA . GLY A 1 94 ? -3.193 -15.627 -13.296 1.00 75.00 94 GLY A CA 1
ATOM 712 C C . GLY A 1 94 ? -3.583 -14.487 -12.351 1.00 75.00 94 GLY A C 1
ATOM 713 O O . GLY A 1 94 ? -4.749 -14.261 -12.021 1.00 75.00 94 GLY A O 1
ATOM 714 N N . TRP A 1 95 ? -2.582 -13.748 -11.894 1.00 83.81 95 TRP A N 1
ATOM 715 C CA . TRP A 1 95 ? -2.790 -12.683 -10.927 1.00 83.81 95 TRP A CA 1
ATOM 716 C C . TRP A 1 95 ? -3.559 -11.493 -11.539 1.00 83.81 95 TRP A C 1
ATOM 718 O O . TRP A 1 95 ? -3.348 -11.107 -12.692 1.00 83.81 95 TRP A O 1
ATOM 728 N N . HIS A 1 96 ? -4.474 -10.917 -10.756 1.00 85.50 96 HIS A N 1
ATOM 729 C CA . HIS A 1 96 ? -5.237 -9.718 -11.100 1.00 85.50 96 HIS A CA 1
ATOM 730 C C . HIS A 1 96 ? -5.013 -8.654 -10.026 1.00 85.50 96 HIS A C 1
ATOM 732 O O . HIS A 1 96 ? -5.053 -8.959 -8.836 1.00 85.50 96 HIS A O 1
ATOM 738 N N . CYS A 1 97 ? -4.842 -7.398 -10.437 1.00 84.12 97 CYS A N 1
ATOM 739 C CA . CYS A 1 97 ? -4.659 -6.298 -9.500 1.00 84.12 97 CYS A CA 1
ATOM 740 C C . CYS A 1 97 ? -5.939 -5.991 -8.700 1.00 84.12 97 CYS A C 1
ATOM 742 O O . CYS A 1 97 ? -7.047 -6.254 -9.189 1.00 84.12 97 CYS A O 1
ATOM 744 N N . PRO A 1 98 ? -5.811 -5.373 -7.508 1.00 80.62 98 PRO A N 1
ATOM 745 C CA . PRO A 1 98 ? -6.952 -4.975 -6.682 1.00 80.62 98 PRO A CA 1
ATOM 746 C C . PRO A 1 98 ? -8.000 -4.144 -7.433 1.00 80.62 98 PRO A C 1
ATOM 748 O O . PRO A 1 98 ? -9.191 -4.328 -7.211 1.00 80.62 98 PRO A O 1
ATOM 751 N N . LEU A 1 99 ? -7.586 -3.307 -8.391 1.00 79.12 99 LEU A N 1
ATOM 752 C CA . LEU A 1 99 ? -8.499 -2.571 -9.275 1.00 79.12 99 LEU A CA 1
ATOM 753 C C . LEU A 1 99 ? -9.379 -3.485 -10.130 1.00 79.12 99 LEU A C 1
ATOM 755 O O . LEU A 1 99 ? -10.588 -3.287 -10.217 1.00 79.12 99 LEU A O 1
ATOM 759 N N . CYS A 1 100 ? -8.780 -4.482 -10.786 1.00 80.75 100 CYS A N 1
ATOM 760 C CA . CYS A 1 100 ? -9.522 -5.414 -11.630 1.00 80.75 100 CYS A CA 1
ATOM 761 C C . CYS A 1 100 ? -10.459 -6.287 -10.793 1.00 80.75 100 CYS A C 1
ATOM 763 O O . CYS A 1 100 ? -11.571 -6.579 -11.230 1.00 80.75 100 CYS A O 1
ATOM 765 N N . LEU A 1 101 ? -10.026 -6.690 -9.596 1.00 80.94 101 LEU A N 1
ATOM 766 C CA . LEU A 1 101 ? -10.863 -7.439 -8.659 1.00 80.94 101 LEU A CA 1
ATOM 767 C C . LEU A 1 101 ? -12.030 -6.584 -8.148 1.00 80.94 101 LEU A C 1
ATOM 769 O O . LEU A 1 101 ? -13.177 -7.021 -8.215 1.00 80.94 101 LEU A O 1
ATOM 773 N N . CYS A 1 102 ? -11.758 -5.346 -7.731 1.00 75.81 102 CYS A N 1
ATOM 774 C CA . CYS A 1 102 ? -12.772 -4.397 -7.279 1.00 75.81 102 CYS A CA 1
ATOM 775 C C . CYS A 1 102 ? -13.784 -4.085 -8.389 1.00 75.81 102 CYS A C 1
ATOM 777 O O . CYS A 1 102 ? -14.987 -4.189 -8.170 1.00 75.81 102 CYS A O 1
ATOM 779 N N . GLY A 1 103 ? -13.320 -3.813 -9.612 1.00 71.38 103 GLY A N 1
ATOM 780 C CA . GLY A 1 103 ? -14.195 -3.581 -10.760 1.00 71.38 103 GLY A CA 1
ATOM 781 C C . GLY A 1 103 ? -15.130 -4.760 -11.047 1.00 71.38 103 GLY A C 1
ATOM 782 O O . GLY A 1 103 ? -16.319 -4.548 -11.269 1.00 71.38 103 GLY A O 1
ATOM 783 N N . LYS A 1 104 ? -14.632 -6.005 -10.978 1.00 69.31 104 LYS A N 1
ATOM 784 C CA . LYS A 1 104 ? -15.474 -7.209 -11.115 1.00 69.31 104 LYS A CA 1
ATOM 785 C C . LYS A 1 104 ? -16.517 -7.302 -9.996 1.00 69.31 104 LYS A C 1
ATOM 787 O O . LYS A 1 104 ? -17.673 -7.607 -10.274 1.00 69.31 104 LYS A O 1
ATOM 792 N N . GLN A 1 105 ? -16.126 -7.017 -8.753 1.00 67.25 105 GLN A N 1
ATOM 793 C CA . GLN A 1 105 ? -17.030 -7.084 -7.605 1.00 67.25 105 GLN A CA 1
ATOM 794 C C . GLN A 1 105 ? -18.117 -6.001 -7.651 1.00 67.25 105 GLN A C 1
ATOM 796 O O . GLN A 1 105 ? -19.275 -6.289 -7.366 1.00 67.25 105 GLN A O 1
ATOM 801 N N . LEU A 1 106 ? -17.772 -4.774 -8.049 1.00 61.25 106 LEU A N 1
ATOM 802 C CA . LEU A 1 106 ? -18.725 -3.670 -8.188 1.00 61.25 106 LEU A CA 1
ATOM 803 C C . LEU A 1 106 ? -19.728 -3.921 -9.323 1.00 61.25 106 LEU A C 1
ATOM 805 O O . LEU A 1 106 ? -20.918 -3.668 -9.145 1.00 61.25 106 LEU A O 1
ATOM 809 N N . LEU A 1 107 ? -19.280 -4.485 -10.451 1.00 59.44 107 LEU A N 1
ATOM 810 C CA . LEU A 1 107 ? -20.168 -4.917 -11.537 1.00 59.44 107 LEU A CA 1
ATOM 811 C C . LEU A 1 107 ? -21.175 -5.972 -11.071 1.00 59.44 107 LEU A C 1
ATOM 813 O O . LEU A 1 107 ? -22.352 -5.868 -11.400 1.00 59.44 107 LEU A O 1
ATOM 817 N N . LEU A 1 108 ? -20.739 -6.961 -10.286 1.00 60.44 108 LEU A N 1
ATOM 818 C CA . LEU A 1 108 ? -21.642 -7.980 -9.745 1.00 60.44 108 LEU A CA 1
ATOM 819 C C . LEU A 1 108 ? -22.707 -7.371 -8.832 1.00 60.44 108 LEU A C 1
ATOM 821 O O . LEU A 1 108 ? -23.873 -7.727 -8.956 1.00 60.44 108 LEU A O 1
ATOM 825 N N . THR A 1 109 ? -22.338 -6.429 -7.964 1.00 58.94 109 THR A N 1
ATOM 826 C CA . THR A 1 109 ? -23.306 -5.755 -7.089 1.00 58.94 109 THR A CA 1
ATOM 827 C C . THR A 1 109 ? -24.349 -4.978 -7.895 1.00 58.94 109 THR A C 1
ATOM 829 O O . THR A 1 109 ? -25.537 -5.097 -7.621 1.00 58.94 109 THR A O 1
ATOM 832 N N . VAL A 1 110 ? -23.937 -4.233 -8.928 1.00 60.81 110 VAL A N 1
ATOM 833 C CA . VAL A 1 110 ? -24.877 -3.474 -9.774 1.00 60.81 110 VAL A CA 1
ATOM 834 C C . VAL A 1 110 ? -25.781 -4.407 -10.587 1.00 60.81 110 VAL A C 1
ATOM 836 O O . VAL A 1 110 ? -26.987 -4.184 -10.649 1.00 60.81 110 VAL A O 1
ATOM 839 N N . ILE A 1 111 ? -25.233 -5.479 -11.168 1.00 60.09 111 ILE A N 1
ATOM 840 C CA . ILE A 1 111 ? -26.015 -6.453 -11.944 1.00 60.09 111 ILE A CA 1
ATOM 841 C C . ILE A 1 111 ? -27.026 -7.188 -11.055 1.00 60.09 111 ILE A C 1
ATOM 843 O O . ILE A 1 111 ? -28.162 -7.383 -11.478 1.00 60.09 111 ILE A O 1
ATOM 847 N N . LEU A 1 112 ? -26.651 -7.576 -9.830 1.00 60.81 112 LEU A N 1
ATOM 848 C CA . LEU A 1 112 ? -27.571 -8.226 -8.890 1.00 60.81 112 LEU A CA 1
ATOM 849 C C . LEU A 1 112 ? -28.684 -7.282 -8.427 1.00 60.81 112 LEU A C 1
ATOM 851 O O . LEU A 1 112 ? -29.820 -7.727 -8.293 1.00 60.81 112 LEU A O 1
ATOM 855 N N . GLN A 1 113 ? -28.388 -5.993 -8.243 1.00 57.34 113 GLN A N 1
ATOM 856 C CA . GLN A 1 113 ? -29.418 -4.993 -7.960 1.00 57.34 113 GLN A CA 1
ATOM 857 C C . GLN A 1 113 ? -30.425 -4.885 -9.117 1.00 57.34 113 GLN A C 1
ATOM 859 O O . GLN A 1 113 ? -31.624 -4.973 -8.882 1.00 57.34 113 GLN A O 1
ATOM 864 N N . ILE A 1 114 ? -29.951 -4.787 -10.366 1.00 58.94 114 ILE A N 1
ATOM 865 C CA . ILE A 1 114 ? -30.820 -4.702 -11.556 1.0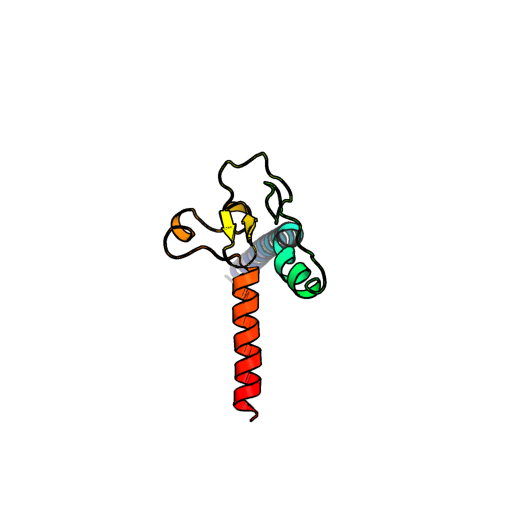0 58.94 114 ILE A CA 1
ATOM 866 C C . ILE A 1 114 ? -31.635 -5.991 -11.744 1.00 58.94 114 ILE A C 1
ATOM 868 O O . ILE A 1 114 ? -32.816 -5.933 -12.067 1.00 58.94 114 ILE A O 1
ATOM 872 N N . ALA A 1 115 ? -31.029 -7.159 -11.516 1.00 58.62 115 ALA A N 1
ATOM 873 C CA . ALA A 1 115 ? -31.706 -8.449 -11.643 1.00 58.62 115 ALA A CA 1
ATOM 874 C C . ALA A 1 115 ? -32.761 -8.701 -10.550 1.00 58.62 115 ALA A C 1
ATOM 876 O O . ALA A 1 115 ? -33.614 -9.563 -10.730 1.00 58.62 115 ALA A O 1
ATOM 877 N N . ASN A 1 116 ? -32.698 -7.983 -9.425 1.00 54.16 116 ASN A N 1
ATOM 878 C CA . ASN A 1 116 ? -33.664 -8.088 -8.330 1.00 54.16 116 ASN A CA 1
ATOM 879 C C . ASN A 1 116 ? -34.773 -7.017 -8.400 1.00 54.16 116 ASN A C 1
ATOM 881 O O . ASN A 1 116 ? -35.742 -7.089 -7.648 1.00 54.16 116 ASN A O 1
ATOM 885 N N . GLU A 1 117 ? -34.630 -6.029 -9.286 1.00 55.41 117 GLU A N 1
ATOM 886 C CA . GLU A 1 117 ? -35.631 -4.988 -9.566 1.00 55.41 117 GLU A CA 1
ATOM 887 C C . GLU A 1 117 ? -36.439 -5.256 -10.857 1.00 55.41 117 GLU A C 1
ATOM 889 O O . GLU A 1 117 ? -37.290 -4.441 -11.219 1.00 55.41 117 GLU A O 1
ATOM 894 N N . GLY A 1 118 ? -36.189 -6.383 -11.540 1.00 46.31 118 GLY A N 1
ATOM 895 C CA . GLY A 1 118 ? -36.859 -6.806 -12.780 1.00 46.31 118 GLY A CA 1
ATOM 896 C C . GLY A 1 118 ? -37.857 -7.942 -12.599 1.00 46.31 118 GLY A C 1
ATOM 897 O O . GLY A 1 118 ? -37.531 -8.905 -11.872 1.00 46.31 118 GLY A O 1
#

Foldseek 3Di:
DVVVVVVVVVVVVVVVVVVVVVVVVVVVVVCLQPCVLVVCVVVVPDDPDDQPPQAAPRPRHRPDDPDWDAAPPPRGTHDCVSQVHDPVQCPDDGDHGPNVVVVVVVVVVVVVVVVVVD

Secondary structure (DSSP, 8-state):
-HHHHHHHHHHHHHHHHHHHHHHHHHHHHHHHHHTHHHHHHHSTT---S----S-BTTT---SS-S--EE-TTT--EE-TGGGT--HHHHSSS----HHHHHHHHHHHHHHHHHHH--

Sequence (118 aa):
PKSKDVSVRSMAIDILGTIAARLKHDSVVCHQESLWVVQELLDRENTDGSEPRGTCSVCSDGVVEKCLVVCQGCQRLFHPNCIGVTEHDISMRGWHCPLCLCGKQLLLTVILQIANEG

InterPro domains:
  IPR001841 Zinc finger, RING-type [PS50089] (56-100)
  IPR001965 Zinc finger, PHD-type [SM00249] (55-101)
  IPR011011 Zinc finger, FYVE/PHD-type [SSF57903] (50-107)
  IPR013083 Zinc finger, RING/FYVE/PHD-type [G3DSA:3.30.40.10] (13-107)
  IPR019786 Zinc finger, PHD-type, conserved site [PS01359] (56-100)
  IPR019787 Zinc finger, PHD-finger [PF00628] (56-100)
  IPR019787 Zinc finger, PHD-finger [PS50016] (53-103)

Radius of gyration: 21.48 Å; chains: 1; bounding box: 52×30×72 Å

Organism: Opuntia streptacantha (NCBI:txid393608)

pLDDT: mean 70.95, std 13.58, range [44.66, 95.38]